Protein AF-A0A7S2B931-F1 (afdb_monomer_lite)

Organism: NCBI:txid236787

pLDDT: mean 76.45, std 13.17, range [32.84, 87.88]

InterPro domains:
  IPR013525 ABC-2 type transporter, transmembrane domain [PF01061] (2-51)

Foldseek 3Di:
DVVVVVLVVVLVCLLLPPDQVVVQVVDPVSVVSNVVRVSNVVVLVVLCVCFPCDADPVSHFDWDWDDCVVVPVPDDTDIDGSVVVSVVSVRDPDDPPPPPPD

Secondary structure (DSSP, 8-state):
-HHHHHHHHHHHHHSSSSS-HHHHTTSHHHHHHHHH-HHHHHHHHHHHHHHTT-B-TTSPBPEEEEEGGGT-TTSPEEEEEHHHHHHHTT------------

Sequence (102 aa):
NVVGGLVTMVFMLTGGFMVDREALKSNPLTEFLLITDPMAYAFEAMMINQFHAAETEDGQPLYYLINTTYCASSFPVISVDGDTILSTFNYATTHKVQKEDL

Radius of gyration: 17.44 Å; chains: 1; bounding box: 44×53×44 Å

Structure (mmCIF, N/CA/C/O backbone):
data_AF-A0A7S2B931-F1
#
_entry.id   AF-A0A7S2B931-F1
#
loop_
_atom_site.group_PDB
_atom_site.id
_atom_site.type_symbol
_atom_site.label_atom_id
_atom_site.label_alt_id
_atom_site.label_comp_id
_atom_site.label_asym_id
_atom_site.label_entity_id
_atom_site.label_seq_id
_atom_site.pdbx_PDB_ins_code
_atom_site.Cartn_x
_atom_site.Cartn_y
_atom_site.Cartn_z
_atom_site.occupancy
_atom_site.B_iso_or_equiv
_atom_site.auth_seq_id
_atom_site.auth_comp_id
_atom_site.auth_asym_id
_atom_site.auth_atom_id
_atom_site.pdbx_PDB_model_num
ATOM 1 N N . ASN A 1 1 ? 26.874 -8.151 -6.598 1.00 63.75 1 ASN A N 1
ATOM 2 C CA . ASN A 1 1 ? 25.694 -8.488 -7.420 1.00 63.75 1 ASN A CA 1
ATOM 3 C C . ASN A 1 1 ? 24.873 -7.213 -7.621 1.00 63.75 1 ASN A C 1
ATOM 5 O O . ASN A 1 1 ? 23.940 -6.961 -6.876 1.00 63.75 1 ASN A O 1
ATOM 9 N N . VAL A 1 2 ? 25.320 -6.333 -8.527 1.00 85.12 2 VAL A N 1
ATOM 10 C CA . VAL A 1 2 ? 24.782 -4.960 -8.667 1.00 85.12 2 VAL A CA 1
ATOM 11 C C . VAL A 1 2 ? 23.422 -4.962 -9.364 1.00 85.12 2 VAL A C 1
ATOM 13 O O . VAL A 1 2 ? 22.528 -4.236 -8.955 1.00 85.12 2 VAL A O 1
ATOM 16 N N . VAL A 1 3 ? 23.249 -5.837 -10.359 1.00 85.25 3 VAL A N 1
ATOM 17 C CA . VAL A 1 3 ? 21.993 -5.983 -11.109 1.00 85.25 3 VAL A CA 1
ATOM 18 C C . VAL A 1 3 ? 20.856 -6.435 -10.194 1.00 85.25 3 VAL A C 1
ATOM 20 O O . VAL A 1 3 ? 19.796 -5.823 -10.208 1.00 85.25 3 VAL A O 1
ATOM 23 N N . GLY A 1 4 ? 21.092 -7.440 -9.342 1.00 83.25 4 GLY A N 1
ATOM 24 C CA . GLY A 1 4 ? 20.094 -7.880 -8.363 1.00 83.25 4 GLY A CA 1
ATOM 25 C C . GLY A 1 4 ? 19.686 -6.765 -7.397 1.00 83.25 4 GLY A C 1
ATOM 26 O O . GLY A 1 4 ? 18.499 -6.557 -7.179 1.00 83.25 4 GLY A O 1
ATOM 27 N N . GLY A 1 5 ? 20.654 -5.989 -6.893 1.00 87.31 5 GLY A N 1
ATOM 28 C CA . GLY A 1 5 ? 20.365 -4.838 -6.030 1.00 87.31 5 GLY A CA 1
ATOM 29 C C . GLY A 1 5 ? 19.541 -3.753 -6.729 1.00 87.31 5 GLY A C 1
ATOM 30 O O . GLY A 1 5 ? 18.629 -3.198 -6.127 1.00 87.31 5 GLY A O 1
ATOM 31 N N . LEU A 1 6 ? 19.814 -3.496 -8.010 1.00 86.75 6 LEU A N 1
ATOM 32 C CA . LEU A 1 6 ? 19.060 -2.544 -8.830 1.00 86.75 6 LEU A CA 1
ATOM 33 C C . LEU A 1 6 ? 17.610 -2.997 -9.033 1.00 86.75 6 LEU A C 1
ATOM 35 O O . LEU A 1 6 ? 16.697 -2.195 -8.874 1.00 86.75 6 LEU A O 1
ATOM 39 N N . VAL A 1 7 ? 17.393 -4.285 -9.309 1.00 83.94 7 VAL A N 1
ATOM 40 C CA . VAL A 1 7 ? 16.047 -4.865 -9.450 1.00 83.94 7 VAL A CA 1
ATOM 41 C C . VAL A 1 7 ? 15.269 -4.776 -8.135 1.00 83.94 7 VAL A C 1
ATOM 43 O O . VAL A 1 7 ? 14.134 -4.310 -8.136 1.00 83.94 7 VAL A O 1
ATOM 46 N N . THR A 1 8 ? 15.880 -5.139 -7.002 1.00 82.88 8 THR A N 1
ATOM 47 C CA . THR A 1 8 ? 15.231 -4.999 -5.687 1.00 82.88 8 THR A CA 1
ATOM 48 C C . THR A 1 8 ? 14.888 -3.544 -5.377 1.00 82.88 8 THR A C 1
ATOM 50 O O . THR A 1 8 ? 13.821 -3.273 -4.839 1.00 82.88 8 THR A O 1
ATOM 53 N N . MET A 1 9 ? 15.762 -2.601 -5.735 1.00 83.69 9 MET A N 1
ATOM 54 C CA . MET A 1 9 ? 15.514 -1.177 -5.514 1.00 83.69 9 MET A CA 1
ATOM 55 C C . MET A 1 9 ? 14.352 -0.659 -6.370 1.00 83.69 9 MET A C 1
ATOM 57 O O . MET A 1 9 ? 13.540 0.117 -5.875 1.00 83.69 9 MET A O 1
ATOM 61 N N . VAL A 1 10 ? 14.233 -1.117 -7.620 1.00 82.88 10 VAL A N 1
ATOM 62 C CA . VAL A 1 10 ? 13.090 -0.789 -8.489 1.00 82.88 10 VAL A CA 1
ATOM 63 C C . VAL A 1 10 ? 11.788 -1.328 -7.897 1.00 82.88 10 VAL A C 1
ATOM 65 O O . VAL A 1 10 ? 10.843 -0.557 -7.773 1.00 82.88 10 VAL A O 1
ATOM 68 N N . PHE A 1 11 ? 11.763 -2.587 -7.450 1.00 82.56 11 PHE A N 1
ATOM 69 C CA . PHE A 1 11 ? 10.594 -3.169 -6.779 1.00 82.56 11 PHE A CA 1
ATOM 70 C C . PHE A 1 11 ? 10.255 -2.476 -5.457 1.00 82.56 11 PHE A C 1
ATOM 72 O O . PHE A 1 11 ? 9.095 -2.278 -5.126 1.00 82.56 11 PHE A O 1
ATOM 79 N N . MET A 1 12 ? 11.247 -2.004 -4.703 1.00 80.50 12 MET A N 1
ATOM 80 C CA . MET A 1 12 ? 10.943 -1.145 -3.560 1.00 80.50 12 MET A CA 1
ATOM 81 C C . MET A 1 12 ? 10.230 0.137 -4.023 1.00 80.50 12 MET A C 1
ATOM 83 O O . MET A 1 12 ? 9.165 0.467 -3.527 1.00 80.50 12 MET A O 1
ATOM 87 N N . LEU A 1 13 ? 10.730 0.840 -5.034 1.00 79.50 13 LEU A N 1
ATOM 88 C CA . LEU A 1 13 ? 10.083 2.078 -5.489 1.00 79.50 13 LEU A CA 1
ATOM 89 C C . LEU A 1 13 ? 8.648 1.867 -6.010 1.00 79.50 13 LEU A C 1
ATOM 91 O O . LEU A 1 13 ? 7.799 2.737 -5.814 1.00 79.50 13 LEU A O 1
ATOM 95 N N . THR A 1 14 ? 8.366 0.727 -6.644 1.00 74.69 14 THR A N 1
ATOM 96 C CA . THR A 1 14 ? 7.045 0.404 -7.213 1.00 74.69 14 THR A CA 1
ATOM 97 C C . THR A 1 14 ? 6.112 -0.351 -6.269 1.00 74.69 14 THR A C 1
ATOM 99 O O . THR A 1 14 ? 4.935 -0.509 -6.591 1.00 74.69 14 THR A O 1
ATOM 102 N N . GLY A 1 15 ? 6.591 -0.745 -5.085 1.00 68.75 15 GLY A N 1
ATOM 103 C CA . GLY A 1 15 ? 5.901 -1.612 -4.126 1.00 68.75 15 GLY A CA 1
ATOM 104 C C . GLY A 1 15 ? 4.634 -1.038 -3.477 1.00 68.75 15 GLY A C 1
ATOM 105 O O . GLY A 1 15 ? 4.107 -1.625 -2.538 1.00 68.75 15 GLY A O 1
ATOM 106 N N . GLY A 1 16 ? 4.154 0.127 -3.917 1.00 66.94 16 GLY A N 1
ATOM 107 C CA . GLY A 1 16 ? 2.934 0.765 -3.411 1.00 66.94 16 GLY A CA 1
ATOM 108 C C . GLY A 1 16 ? 3.064 1.443 -2.042 1.00 66.94 16 GLY A C 1
ATOM 109 O O . GLY A 1 16 ? 2.092 2.025 -1.576 1.00 66.94 16 GLY A O 1
ATOM 110 N N . PHE A 1 17 ? 4.244 1.414 -1.407 1.00 70.25 17 PHE A N 1
ATOM 111 C CA . PHE A 1 17 ? 4.484 2.119 -0.141 1.00 70.25 17 PHE A CA 1
ATOM 112 C C . PHE A 1 17 ? 4.946 3.574 -0.329 1.00 70.25 17 PHE A C 1
ATOM 114 O O . PHE A 1 17 ? 4.689 4.414 0.528 1.00 70.25 17 PHE A O 1
ATOM 121 N N . MET A 1 18 ? 5.665 3.870 -1.419 1.00 68.94 18 MET A N 1
ATOM 122 C CA . MET A 1 18 ? 6.253 5.193 -1.693 1.00 68.94 18 MET A CA 1
ATOM 123 C C . MET A 1 18 ? 5.477 5.990 -2.743 1.00 68.94 18 MET A C 1
ATOM 125 O O . MET A 1 18 ? 5.488 7.219 -2.710 1.00 68.94 18 MET A O 1
ATOM 129 N N . VAL A 1 19 ? 4.837 5.300 -3.687 1.00 71.06 19 VAL A N 1
ATOM 130 C CA . VAL A 1 19 ? 4.146 5.910 -4.825 1.00 71.06 19 VAL A CA 1
ATOM 131 C C . VAL A 1 19 ? 2.728 5.366 -4.891 1.00 71.06 19 VAL A C 1
ATOM 133 O O . VAL A 1 19 ? 2.513 4.164 -4.738 1.00 71.06 19 VAL A O 1
ATOM 136 N N . ASP A 1 20 ? 1.775 6.261 -5.138 1.00 70.50 20 ASP A N 1
ATOM 137 C CA . ASP A 1 20 ? 0.376 5.909 -5.350 1.00 70.50 20 ASP A CA 1
ATOM 138 C C . ASP A 1 20 ? 0.231 4.922 -6.525 1.00 70.50 20 ASP A C 1
ATOM 140 O O . ASP A 1 20 ? 0.693 5.176 -7.645 1.00 70.50 20 ASP A O 1
ATOM 144 N N . ARG A 1 21 ? -0.421 3.779 -6.265 1.00 70.88 21 ARG A N 1
ATOM 145 C CA . ARG A 1 21 ? -0.643 2.721 -7.261 1.00 70.88 21 ARG A CA 1
ATOM 146 C C . ARG A 1 21 ? -1.477 3.227 -8.436 1.00 70.88 21 ARG A C 1
ATOM 148 O O . ARG A 1 21 ? -1.222 2.813 -9.564 1.00 70.88 21 ARG A O 1
ATOM 155 N N . GLU A 1 22 ? -2.433 4.127 -8.208 1.00 73.62 22 GLU A N 1
ATOM 156 C CA 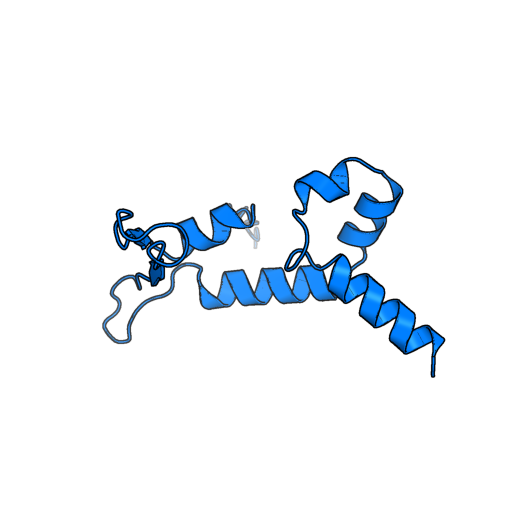. GLU A 1 22 ? -3.265 4.680 -9.286 1.00 73.62 22 GLU A CA 1
ATOM 157 C C . GLU A 1 22 ? -2.457 5.596 -10.212 1.00 73.62 22 GLU A C 1
ATOM 159 O O . GLU A 1 22 ? -2.599 5.535 -11.434 1.00 73.62 22 GLU A O 1
ATOM 164 N N . ALA A 1 23 ? -1.518 6.369 -9.658 1.00 70.44 23 ALA A N 1
ATOM 165 C CA . ALA A 1 23 ? -0.610 7.189 -10.456 1.00 70.44 23 ALA A CA 1
ATOM 166 C C . ALA A 1 23 ? 0.298 6.329 -11.354 1.00 70.44 23 ALA A C 1
ATOM 168 O O . ALA A 1 23 ? 0.561 6.693 -12.502 1.00 70.44 23 ALA A O 1
ATOM 169 N N . LEU A 1 24 ? 0.738 5.164 -10.871 1.00 70.88 24 LEU A N 1
ATOM 170 C CA . LEU A 1 24 ? 1.575 4.236 -11.637 1.00 70.88 24 LEU A CA 1
ATOM 171 C C . LEU A 1 24 ? 0.801 3.453 -12.710 1.00 70.88 24 LEU A C 1
ATOM 173 O O . LEU A 1 24 ? 1.392 3.084 -13.723 1.00 70.88 24 LEU A O 1
ATOM 177 N N . LYS A 1 25 ? -0.510 3.242 -12.559 1.00 70.94 25 LYS A N 1
ATOM 178 C CA . LYS A 1 25 ? -1.352 2.629 -13.607 1.00 70.94 25 LYS A CA 1
ATOM 179 C C . LYS A 1 25 ? -1.537 3.520 -14.841 1.00 70.94 25 LYS A C 1
ATOM 181 O O . LYS A 1 25 ? -1.971 3.042 -15.881 1.00 70.94 25 LYS A O 1
ATOM 186 N N . SER A 1 26 ? -1.180 4.805 -14.764 1.00 78.44 26 SER A N 1
ATOM 187 C CA . SER A 1 26 ? -1.288 5.736 -15.898 1.00 78.44 26 SER A CA 1
ATOM 188 C C . SER A 1 26 ? -0.358 5.406 -17.075 1.00 78.44 26 SER A C 1
ATOM 190 O O . SER A 1 26 ? -0.570 5.906 -18.182 1.00 78.44 26 SER A O 1
ATOM 192 N N . ASN A 1 27 ? 0.662 4.567 -16.861 1.00 80.06 27 ASN A N 1
ATOM 193 C CA . ASN A 1 27 ? 1.602 4.138 -17.890 1.00 80.06 27 ASN A CA 1
ATOM 194 C C . ASN A 1 27 ? 1.695 2.596 -17.924 1.00 80.06 27 ASN A C 1
ATOM 196 O O . ASN A 1 27 ? 1.929 1.970 -16.889 1.00 80.06 27 ASN A O 1
ATOM 200 N N . PRO A 1 28 ? 1.562 1.962 -19.105 1.00 80.31 28 PRO A N 1
ATOM 201 C CA . PRO A 1 28 ? 1.539 0.502 -19.233 1.00 80.31 28 PRO A CA 1
ATOM 202 C C . PRO A 1 28 ? 2.830 -0.186 -18.762 1.00 80.31 28 PRO A C 1
ATOM 204 O O . PRO A 1 28 ? 2.796 -1.335 -18.326 1.00 80.31 28 PRO A O 1
ATOM 207 N N . LEU A 1 29 ? 3.980 0.497 -18.819 1.00 78.94 29 LEU A N 1
ATOM 208 C CA . LEU A 1 29 ? 5.244 -0.062 -18.325 1.00 78.94 29 LEU A CA 1
ATOM 209 C C . LEU A 1 29 ? 5.266 -0.158 -16.796 1.00 78.94 29 LEU A C 1
ATOM 211 O O . LEU A 1 29 ? 5.742 -1.146 -16.240 1.00 78.94 29 LEU A O 1
ATOM 215 N N . THR A 1 30 ? 4.753 0.862 -16.114 1.00 76.62 30 THR A N 1
ATOM 216 C CA . THR A 1 30 ? 4.694 0.899 -14.650 1.00 76.62 30 THR A CA 1
ATOM 217 C C . THR A 1 30 ? 3.555 0.047 -14.109 1.00 76.62 30 THR A C 1
ATOM 219 O O . THR A 1 30 ? 3.719 -0.557 -13.054 1.00 76.62 30 THR A O 1
ATOM 222 N N . GLU A 1 31 ? 2.456 -0.093 -14.854 1.00 79.12 31 GLU A N 1
ATOM 223 C CA . GLU A 1 31 ? 1.394 -1.057 -14.554 1.00 79.12 31 GLU A CA 1
ATOM 224 C C . GLU A 1 31 ? 1.922 -2.500 -14.583 1.00 79.12 31 GLU A C 1
ATOM 226 O O . GLU A 1 31 ? 1.704 -3.259 -13.640 1.00 79.12 31 GLU A O 1
ATOM 231 N N . PHE A 1 32 ? 2.693 -2.867 -15.614 1.00 78.69 32 PHE A N 1
ATOM 232 C CA . PHE A 1 32 ? 3.311 -4.193 -15.697 1.00 78.69 32 PHE A CA 1
ATOM 233 C C . PHE A 1 32 ? 4.274 -4.464 -14.533 1.00 78.69 32 PHE A C 1
ATOM 235 O O . PHE A 1 32 ? 4.272 -5.557 -13.963 1.00 78.69 32 PHE A O 1
ATOM 242 N N . LEU A 1 33 ? 5.080 -3.467 -14.154 1.00 76.62 33 LEU A N 1
ATOM 243 C CA . LEU A 1 33 ? 5.959 -3.580 -12.990 1.00 76.62 33 LEU A CA 1
ATOM 244 C C . LEU A 1 33 ? 5.154 -3.792 -11.706 1.00 76.62 33 LEU A C 1
ATOM 246 O O . LEU A 1 33 ? 5.487 -4.684 -10.940 1.00 76.62 33 LEU A O 1
ATOM 250 N N . LEU A 1 34 ? 4.051 -3.070 -11.516 1.00 74.56 34 LEU A N 1
ATOM 251 C CA . LEU A 1 34 ? 3.168 -3.226 -10.356 1.00 74.56 34 LEU A CA 1
ATOM 252 C C . LEU A 1 34 ? 2.546 -4.621 -10.239 1.00 74.56 34 LEU A C 1
ATOM 254 O O . LEU A 1 34 ? 2.422 -5.142 -9.135 1.00 74.56 34 LEU A O 1
ATOM 258 N N . ILE A 1 35 ? 2.159 -5.222 -11.367 1.00 76.69 35 ILE A N 1
ATOM 259 C CA . ILE A 1 35 ? 1.573 -6.573 -11.415 1.00 76.69 35 ILE A CA 1
ATOM 260 C C . ILE A 1 35 ? 2.638 -7.658 -11.188 1.00 76.69 35 ILE A C 1
ATOM 262 O O . ILE A 1 35 ? 2.316 -8.772 -10.787 1.00 76.69 35 ILE A O 1
ATOM 266 N N . THR A 1 36 ? 3.911 -7.368 -11.455 1.00 81.25 36 THR A N 1
ATOM 267 C CA . THR A 1 36 ? 5.006 -8.345 -11.334 1.00 81.25 36 THR A CA 1
ATOM 268 C C . THR A 1 36 ? 5.860 -8.158 -10.086 1.00 81.25 36 THR A C 1
ATOM 270 O O . THR A 1 36 ? 6.742 -8.978 -9.837 1.00 81.25 36 THR A O 1
ATOM 273 N N . ASP A 1 37 ? 5.593 -7.123 -9.292 1.00 83.31 37 ASP A N 1
ATOM 274 C CA . ASP A 1 37 ? 6.359 -6.766 -8.106 1.00 83.31 37 ASP A CA 1
ATOM 275 C C . ASP A 1 37 ? 5.954 -7.621 -6.889 1.00 83.31 37 ASP A C 1
ATOM 277 O O . ASP A 1 37 ? 4.903 -7.391 -6.278 1.00 83.31 37 ASP A O 1
ATOM 281 N N . PRO A 1 38 ? 6.786 -8.594 -6.470 1.00 80.38 38 PRO A N 1
ATOM 282 C CA . PRO A 1 38 ? 6.471 -9.436 -5.322 1.00 80.38 38 PRO A CA 1
ATOM 283 C C . PRO A 1 38 ? 6.454 -8.654 -4.001 1.00 80.38 38 PRO A C 1
ATOM 285 O O . PRO A 1 38 ? 5.779 -9.071 -3.059 1.00 80.38 38 PRO A O 1
ATOM 288 N N . MET A 1 39 ? 7.171 -7.527 -3.911 1.00 82.12 39 MET A N 1
ATOM 289 C CA . MET A 1 39 ? 7.198 -6.698 -2.704 1.00 82.12 39 MET A CA 1
ATOM 290 C C . MET A 1 39 ? 5.872 -5.965 -2.528 1.00 82.12 39 MET A C 1
ATOM 292 O O . MET A 1 39 ? 5.391 -5.869 -1.401 1.00 82.12 39 MET A O 1
ATOM 296 N N . ALA A 1 40 ? 5.246 -5.527 -3.627 1.00 80.50 40 ALA A N 1
ATOM 297 C CA . ALA A 1 40 ? 3.917 -4.919 -3.595 1.00 80.50 40 ALA A CA 1
ATOM 298 C C . ALA A 1 40 ? 2.871 -5.879 -3.005 1.00 80.50 40 ALA A C 1
ATOM 300 O O . ALA A 1 40 ? 2.111 -5.498 -2.117 1.00 80.50 40 ALA A O 1
ATOM 301 N N . TYR A 1 41 ? 2.871 -7.140 -3.451 1.00 82.88 41 TYR A N 1
ATOM 302 C CA . TYR A 1 41 ? 1.956 -8.163 -2.934 1.00 82.88 41 TYR A CA 1
ATOM 303 C C . TYR A 1 41 ? 2.242 -8.538 -1.483 1.00 82.88 41 TYR A C 1
ATOM 305 O O . TYR A 1 41 ? 1.312 -8.673 -0.690 1.00 82.88 41 TYR A O 1
ATOM 313 N N . ALA A 1 42 ? 3.517 -8.705 -1.119 1.00 85.31 42 ALA A N 1
ATOM 314 C CA . ALA A 1 42 ? 3.890 -9.015 0.257 1.00 85.31 42 ALA A CA 1
ATOM 315 C C . ALA A 1 42 ? 3.474 -7.887 1.211 1.00 85.31 42 ALA A C 1
ATOM 317 O O . ALA A 1 42 ? 2.947 -8.152 2.289 1.00 85.31 42 ALA A O 1
ATOM 318 N N . PHE A 1 43 ? 3.672 -6.632 0.803 1.00 84.50 43 PHE A N 1
ATOM 319 C CA . PHE A 1 43 ? 3.259 -5.470 1.578 1.00 84.50 43 PHE A CA 1
ATOM 320 C C . PHE A 1 43 ? 1.737 -5.391 1.727 1.00 84.50 43 PHE A C 1
ATOM 322 O O . PHE A 1 43 ? 1.251 -5.259 2.847 1.00 84.50 43 PHE A O 1
ATOM 329 N N . GLU A 1 44 ? 0.985 -5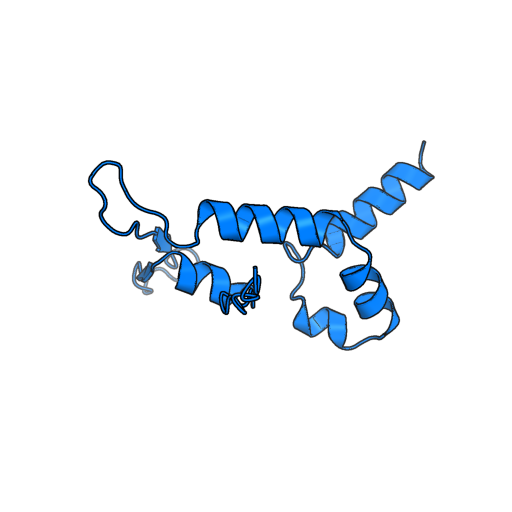.564 0.639 1.00 84.06 44 GLU A N 1
ATOM 330 C CA . GLU A 1 44 ? -0.482 -5.615 0.668 1.00 84.06 44 GLU A CA 1
ATOM 331 C C . GLU A 1 44 ? -0.997 -6.717 1.609 1.00 84.06 44 GLU A C 1
ATOM 333 O O . GLU A 1 44 ? -1.834 -6.453 2.472 1.00 84.06 44 GLU A O 1
ATOM 338 N N . ALA A 1 45 ? -0.437 -7.928 1.524 1.00 85.31 45 ALA A N 1
ATOM 339 C CA 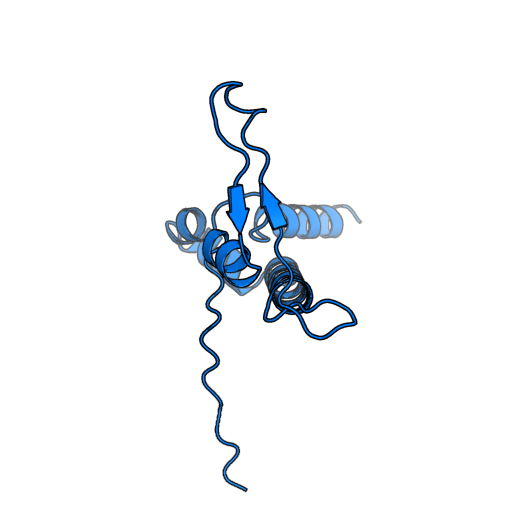. ALA A 1 45 ? -0.804 -9.039 2.400 1.00 85.31 45 ALA A CA 1
ATOM 340 C C . ALA A 1 45 ? -0.492 -8.753 3.878 1.00 85.31 45 ALA A C 1
ATOM 342 O O . ALA A 1 45 ? -1.311 -9.049 4.747 1.00 85.31 45 ALA A O 1
ATOM 343 N N . MET A 1 46 ? 0.667 -8.154 4.178 1.00 87.19 46 MET A N 1
ATOM 344 C CA . MET A 1 46 ? 1.025 -7.760 5.545 1.00 87.19 46 MET A CA 1
ATOM 345 C C . MET A 1 46 ? 0.093 -6.676 6.088 1.00 87.19 46 MET A C 1
ATOM 347 O O . MET A 1 46 ? -0.322 -6.762 7.240 1.00 87.19 46 MET A O 1
ATOM 351 N N . MET A 1 47 ? -0.257 -5.682 5.268 1.00 86.12 47 MET A N 1
ATOM 352 C CA . MET A 1 47 ? -1.181 -4.617 5.653 1.00 86.12 47 MET A CA 1
ATOM 353 C C . MET A 1 47 ? -2.565 -5.187 5.964 1.00 86.12 47 MET A C 1
ATOM 355 O O . MET A 1 47 ? -3.104 -4.916 7.034 1.00 86.12 47 MET A O 1
ATOM 359 N N . ILE A 1 48 ? -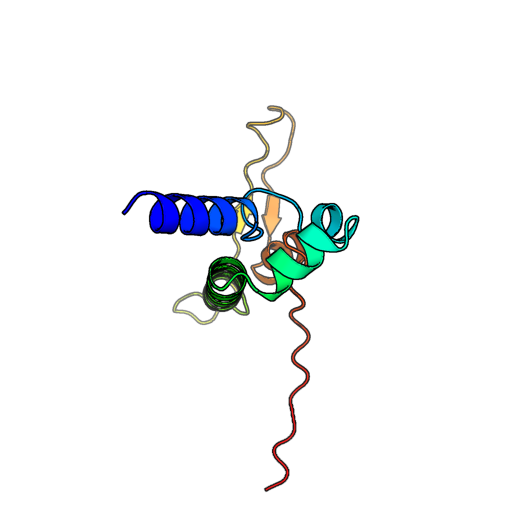3.114 -6.029 5.086 1.00 86.19 48 ILE A N 1
ATOM 360 C CA . ILE A 1 48 ? -4.400 -6.692 5.334 1.00 86.19 48 ILE A CA 1
ATOM 361 C C . ILE A 1 48 ? -4.322 -7.516 6.621 1.00 86.19 48 ILE A C 1
ATOM 363 O O . ILE A 1 48 ? -5.150 -7.336 7.500 1.00 86.19 48 ILE A O 1
ATOM 367 N N . ASN A 1 49 ? -3.292 -8.345 6.792 1.00 87.25 49 ASN A N 1
ATOM 368 C CA . ASN A 1 49 ? -3.150 -9.173 7.991 1.00 87.25 49 ASN A CA 1
ATOM 369 C C . ASN A 1 49 ? -3.019 -8.358 9.292 1.00 87.25 49 ASN A C 1
ATOM 371 O O . ASN A 1 49 ? -3.412 -8.826 10.354 1.00 87.25 49 ASN A O 1
ATOM 375 N N . GLN A 1 50 ? -2.430 -7.164 9.227 1.00 85.44 50 GLN A N 1
ATOM 376 C CA . GLN A 1 50 ? -2.196 -6.326 10.401 1.00 85.44 50 GLN A CA 1
ATOM 377 C C . GLN A 1 50 ? -3.398 -5.451 10.774 1.00 85.44 50 GLN A C 1
ATOM 379 O O . GLN A 1 50 ? -3.581 -5.159 11.957 1.00 85.44 50 GLN A O 1
ATOM 384 N N . PHE A 1 51 ? -4.155 -4.977 9.782 1.00 87.88 51 PHE A N 1
ATOM 385 C CA . PHE A 1 51 ? -5.181 -3.950 9.970 1.00 87.88 51 PHE A CA 1
ATOM 386 C C . PHE A 1 51 ? -6.604 -4.465 9.742 1.00 87.88 51 PHE A C 1
ATOM 388 O O . PHE A 1 51 ? -7.530 -3.951 10.367 1.00 87.88 51 PHE A O 1
ATOM 395 N N . HIS A 1 52 ? -6.804 -5.465 8.883 1.00 85.12 52 HIS A N 1
ATOM 396 C CA . HIS A 1 52 ? -8.141 -5.983 8.616 1.00 85.12 52 HIS A CA 1
ATOM 397 C C . HIS A 1 52 ? -8.684 -6.707 9.846 1.00 85.12 52 HIS A C 1
ATOM 399 O O . HIS A 1 52 ? -8.042 -7.627 10.353 1.00 85.12 52 HIS A O 1
ATOM 405 N N . ALA A 1 53 ? -9.864 -6.287 10.310 1.00 82.06 53 ALA A N 1
ATOM 406 C CA . ALA A 1 53 ? -10.534 -6.852 11.483 1.00 82.06 53 ALA A CA 1
ATOM 407 C C . ALA A 1 53 ? -9.611 -6.992 12.716 1.00 82.06 53 ALA A C 1
ATOM 409 O O . ALA A 1 53 ? -9.722 -7.947 13.481 1.00 82.06 53 ALA A O 1
ATOM 410 N N . ALA A 1 54 ? -8.673 -6.054 12.894 1.00 83.88 54 ALA A N 1
ATOM 411 C CA . ALA A 1 54 ? -7.776 -6.067 14.040 1.00 83.88 54 ALA A CA 1
ATOM 412 C C . ALA A 1 54 ? -8.569 -5.824 15.333 1.00 83.88 54 ALA A C 1
ATOM 414 O O . ALA A 1 54 ? -9.276 -4.822 15.464 1.00 83.88 54 ALA A O 1
ATOM 415 N N . GLU A 1 55 ? -8.417 -6.728 16.298 1.00 86.12 55 GLU A N 1
ATOM 416 C CA . GLU A 1 55 ? -9.097 -6.685 17.592 1.00 86.12 55 GLU A CA 1
ATOM 417 C C . GLU A 1 55 ? -8.083 -6.653 18.744 1.00 86.12 55 GLU A C 1
ATOM 419 O O . GLU A 1 55 ? -6.950 -7.128 18.627 1.00 86.12 55 GLU A O 1
ATOM 424 N N . THR A 1 56 ? -8.478 -6.064 19.871 1.00 82.12 56 THR A N 1
ATOM 425 C CA . THR A 1 56 ? -7.743 -6.157 21.138 1.00 82.12 56 THR A CA 1
ATOM 426 C C . THR A 1 56 ? -7.890 -7.556 21.748 1.00 82.12 56 THR A C 1
ATOM 428 O O . THR A 1 56 ? -8.751 -8.331 21.338 1.00 82.12 56 THR A O 1
ATOM 431 N N . GLU A 1 57 ? -7.093 -7.889 22.772 1.00 83.00 57 GLU A N 1
ATOM 432 C CA . GLU A 1 57 ? -7.199 -9.184 23.480 1.00 83.00 57 GLU A CA 1
ATOM 433 C C . GLU A 1 57 ? -8.607 -9.454 24.054 1.00 83.00 57 GLU A C 1
ATOM 435 O O . GLU A 1 57 ? -8.996 -10.607 24.225 1.00 83.00 57 GLU A O 1
ATOM 440 N N . ASP A 1 58 ? -9.390 -8.396 24.285 1.00 85.94 58 ASP A N 1
ATOM 441 C CA . ASP A 1 58 ? -10.772 -8.450 24.775 1.00 85.94 58 ASP A CA 1
ATOM 442 C C . ASP A 1 58 ? -11.829 -8.547 23.650 1.00 85.94 58 ASP A C 1
ATOM 444 O O . ASP A 1 58 ? -13.031 -8.433 23.915 1.00 85.94 58 ASP A O 1
ATOM 448 N N . GLY A 1 59 ? -11.408 -8.706 22.389 1.00 82.38 59 GLY A N 1
ATOM 449 C CA . GLY A 1 59 ? -12.294 -8.810 21.222 1.00 82.38 59 GLY A CA 1
ATOM 450 C C . GLY A 1 59 ? -12.977 -7.496 20.829 1.00 82.38 59 GLY A C 1
ATOM 451 O O . GLY A 1 59 ? -14.065 -7.512 20.257 1.00 82.38 59 GLY A O 1
ATOM 452 N N . GLN A 1 60 ? -12.402 -6.342 21.190 1.00 83.06 60 GLN A N 1
ATOM 453 C CA . GLN A 1 60 ? -12.902 -5.032 20.755 1.00 83.06 60 GLN A CA 1
ATOM 454 C C . GLN A 1 60 ? -12.154 -4.564 19.503 1.00 83.06 60 GLN A C 1
ATOM 456 O O . GLN A 1 60 ? -10.946 -4.789 19.415 1.00 83.06 60 GLN A O 1
ATOM 461 N N . PRO A 1 61 ? -12.813 -3.868 18.560 1.00 81.38 61 PRO A N 1
ATOM 462 C CA . PRO A 1 61 ? -12.147 -3.358 17.367 1.00 81.38 61 PRO A CA 1
ATOM 463 C C . PRO A 1 61 ? -11.028 -2.378 17.736 1.00 81.38 61 PRO A C 1
ATOM 465 O O . PRO A 1 61 ? -11.204 -1.486 18.574 1.00 81.38 61 PRO A O 1
ATOM 468 N N . LEU A 1 62 ? -9.869 -2.545 17.101 1.00 85.50 62 LEU A N 1
ATOM 469 C CA . LEU A 1 62 ? -8.695 -1.718 17.334 1.00 85.50 62 LEU A CA 1
ATOM 470 C C . LEU A 1 62 ? -8.762 -0.446 16.480 1.00 85.50 62 LEU A C 1
ATOM 472 O O . LEU A 1 62 ? -8.955 -0.493 15.264 1.00 85.50 62 LEU A O 1
ATOM 476 N N . TYR A 1 63 ? -8.582 0.701 17.133 1.00 86.31 63 TYR A N 1
ATOM 477 C CA . TYR A 1 63 ? -8.557 2.008 16.484 1.00 86.31 63 TYR A CA 1
ATOM 478 C C . TYR A 1 63 ? -7.155 2.611 16.520 1.00 86.31 63 TYR A C 1
ATOM 480 O O . TYR A 1 63 ? -6.420 2.490 17.501 1.00 86.31 63 TYR A O 1
ATOM 488 N N . TYR A 1 64 ? -6.810 3.317 15.451 1.00 85.44 64 TYR A N 1
ATOM 489 C CA . TYR A 1 64 ? -5.518 3.946 15.240 1.00 85.44 64 TYR A CA 1
ATOM 490 C C . TYR A 1 64 ? -5.664 5.464 15.243 1.00 85.44 64 TYR A C 1
ATOM 492 O O . TYR A 1 64 ? -6.593 6.023 14.659 1.00 85.44 64 TYR A O 1
ATOM 500 N N . LEU A 1 65 ? -4.716 6.140 15.888 1.00 86.62 65 LEU A N 1
ATOM 501 C CA . LEU A 1 65 ? -4.695 7.595 15.980 1.00 86.62 65 LEU A CA 1
ATOM 502 C C . LEU A 1 65 ? -3.798 8.176 14.889 1.00 86.62 65 LEU A C 1
ATOM 504 O O . LEU A 1 65 ? -2.583 7.978 14.896 1.00 86.62 65 LEU A O 1
ATOM 508 N N . ILE A 1 66 ? -4.392 8.944 13.980 1.00 80.88 66 ILE A N 1
ATOM 509 C CA . ILE A 1 66 ? -3.662 9.712 12.976 1.00 80.88 66 ILE A CA 1
ATOM 510 C C . ILE A 1 66 ? -3.418 11.109 13.534 1.00 80.88 66 ILE A C 1
ATOM 512 O O . ILE A 1 66 ? -4.342 11.905 13.729 1.00 80.88 66 ILE A O 1
ATOM 516 N N . ASN A 1 67 ? -2.146 11.413 13.786 1.00 82.31 67 ASN A N 1
ATOM 517 C CA . ASN A 1 67 ? -1.735 12.724 14.255 1.00 82.31 67 ASN A CA 1
ATOM 518 C C . ASN A 1 67 ? -1.414 13.655 13.075 1.00 82.31 67 ASN A C 1
ATOM 520 O O . ASN A 1 67 ? -0.306 13.653 12.541 1.00 82.31 67 ASN A O 1
ATOM 524 N N . THR A 1 68 ? -2.374 14.496 12.697 1.00 78.12 68 THR A N 1
ATOM 525 C CA . THR A 1 68 ? -2.214 15.482 11.615 1.00 78.12 68 THR A CA 1
ATOM 526 C C . THR A 1 68 ? -1.648 16.820 12.092 1.00 78.12 68 THR A C 1
ATOM 528 O O . THR A 1 68 ? -1.473 17.733 11.283 1.00 78.12 68 THR A O 1
ATOM 531 N N . THR A 1 69 ? -1.334 16.960 13.387 1.00 79.12 69 THR A N 1
ATOM 532 C CA . THR A 1 69 ? -0.791 18.217 13.938 1.00 79.12 69 THR A CA 1
ATOM 533 C C . THR A 1 69 ? 0.584 18.566 13.370 1.00 79.12 69 THR A C 1
ATOM 535 O O . THR A 1 69 ? 0.974 19.732 13.392 1.00 79.12 69 THR A O 1
ATOM 538 N N . TYR A 1 70 ? 1.288 17.582 12.792 1.00 75.06 70 TYR A N 1
ATOM 539 C CA . TYR A 1 70 ? 2.538 17.807 12.065 1.00 75.06 70 TYR A CA 1
ATOM 540 C C . TYR A 1 70 ? 2.336 18.650 10.789 1.00 75.06 70 TYR A C 1
ATOM 542 O O . TYR A 1 70 ? 3.238 19.394 10.412 1.00 75.06 70 TYR A O 1
ATOM 550 N N . CYS A 1 71 ? 1.167 18.558 10.138 1.00 76.56 71 CYS A N 1
ATOM 551 C CA . CYS A 1 71 ? 0.832 19.352 8.951 1.00 76.56 71 CYS A CA 1
ATOM 552 C C . CYS A 1 71 ? 0.404 20.775 9.323 1.00 76.56 71 CYS A C 1
ATOM 554 O O . CYS A 1 71 ? 0.808 21.739 8.678 1.00 76.56 71 CYS A O 1
ATOM 556 N N . ALA A 1 72 ? -0.433 20.904 10.354 1.00 81.88 72 ALA A N 1
ATOM 557 C CA . ALA A 1 72 ? -0.822 22.178 10.945 1.00 81.88 72 ALA A CA 1
ATOM 558 C C . ALA A 1 72 ? -1.303 21.947 12.378 1.00 81.88 72 ALA A C 1
ATOM 560 O O . ALA A 1 72 ? -2.111 21.054 12.633 1.00 81.88 72 ALA A O 1
ATOM 561 N N . SER A 1 73 ? -0.867 22.793 13.310 1.00 78.81 73 SER A N 1
ATOM 562 C CA . SER A 1 73 ? -1.207 22.675 14.735 1.00 78.81 73 SER A CA 1
ATOM 563 C C . SER A 1 73 ? -2.703 22.822 15.044 1.00 78.81 73 SER A C 1
ATOM 565 O O . SER A 1 73 ? -3.136 22.459 16.133 1.00 78.81 73 SER A O 1
ATOM 567 N N . SER A 1 74 ? -3.495 23.345 14.103 1.00 85.38 74 SER A N 1
ATOM 568 C CA . SER A 1 74 ? -4.949 23.483 14.207 1.00 85.38 74 SER A CA 1
ATOM 569 C C . SER A 1 74 ? -5.731 22.231 13.802 1.00 85.38 74 SER A C 1
ATOM 571 O O . SER A 1 74 ? -6.949 22.208 13.985 1.00 85.38 74 SER A O 1
ATOM 573 N N . PHE A 1 75 ? -5.085 21.208 13.233 1.00 81.31 75 PHE A N 1
ATOM 574 C CA . PHE A 1 75 ? -5.793 20.002 12.811 1.00 81.31 75 PHE A CA 1
ATOM 575 C C . PHE A 1 75 ? -6.040 19.029 13.974 1.00 81.31 75 PHE A C 1
ATOM 577 O O . PHE A 1 75 ? -5.159 18.840 14.814 1.00 81.31 75 PHE A O 1
ATOM 584 N N . PRO A 1 76 ? -7.227 18.395 14.026 1.00 81.50 76 PRO A N 1
ATOM 585 C CA . PRO A 1 76 ? -7.579 17.465 15.092 1.00 81.50 76 PRO A CA 1
ATOM 586 C C . PRO A 1 76 ? -6.825 16.138 14.954 1.00 81.50 76 PRO A C 1
ATOM 588 O O . PRO A 1 76 ? -6.507 15.707 13.852 1.00 81.50 76 PRO A O 1
ATOM 591 N N . VAL A 1 77 ? -6.602 15.445 16.071 1.00 83.56 77 VAL A N 1
ATOM 592 C CA . VAL A 1 77 ? -6.201 14.031 16.040 1.00 83.56 77 VAL A CA 1
ATOM 593 C C . VAL A 1 77 ? -7.433 13.198 15.690 1.00 83.56 77 VAL A C 1
ATOM 595 O O . VAL A 1 77 ? -8.475 13.345 16.330 1.00 83.56 77 VAL A O 1
ATOM 598 N N . ILE A 1 78 ? -7.323 12.344 14.673 1.00 83.19 78 ILE A N 1
ATOM 599 C CA . ILE A 1 78 ? -8.440 11.540 14.159 1.00 83.19 78 ILE A CA 1
ATOM 600 C C . ILE A 1 78 ? -8.230 10.081 14.572 1.00 83.19 78 ILE A C 1
ATOM 602 O O . ILE A 1 78 ? -7.121 9.563 14.462 1.00 83.19 78 ILE A O 1
ATOM 606 N N . SER A 1 79 ? -9.291 9.427 15.045 1.00 85.25 79 SER A N 1
ATOM 607 C CA . SER A 1 79 ? -9.318 7.986 15.316 1.00 85.25 79 SER A CA 1
ATOM 608 C C . SER A 1 79 ? -9.961 7.267 14.136 1.00 85.25 79 SER A C 1
ATOM 610 O O . SER A 1 79 ? -11.072 7.627 13.747 1.00 85.25 79 SER A O 1
ATOM 612 N N . VAL A 1 80 ? -9.283 6.267 13.581 1.00 84.75 80 VAL A N 1
ATOM 613 C CA . VAL A 1 80 ? -9.757 5.478 12.434 1.00 84.75 80 VAL A CA 1
ATOM 614 C C . VAL A 1 80 ? -9.623 3.987 12.709 1.00 84.75 80 VAL A C 1
ATOM 616 O O . VAL A 1 80 ? -8.741 3.560 13.450 1.00 84.75 80 VAL A O 1
ATOM 619 N N . ASP A 1 81 ? -10.509 3.192 12.133 1.00 86.44 81 ASP A N 1
ATOM 620 C CA . ASP A 1 81 ? -10.429 1.734 12.123 1.00 86.44 81 ASP A CA 1
ATOM 621 C C . ASP A 1 81 ? -9.419 1.236 11.073 1.00 86.44 81 ASP A C 1
ATOM 623 O O . ASP A 1 81 ? -8.991 1.975 10.179 1.00 86.44 81 ASP A O 1
ATOM 627 N N . GLY A 1 82 ? -9.026 -0.032 11.189 1.00 84.25 82 GLY A N 1
ATOM 628 C CA . GLY A 1 82 ? -8.052 -0.643 10.288 1.00 84.25 82 GLY A CA 1
ATOM 629 C C . GLY A 1 82 ? -8.510 -0.720 8.826 1.00 84.25 82 GLY A C 1
ATOM 630 O O . GLY A 1 82 ? -7.695 -0.500 7.929 1.00 84.25 82 GLY A O 1
ATOM 631 N N . ASP A 1 83 ? -9.803 -0.918 8.556 1.00 86.00 83 ASP A N 1
ATOM 632 C CA . ASP A 1 83 ? -10.311 -0.960 7.179 1.00 86.00 83 ASP A CA 1
ATOM 633 C C . ASP A 1 83 ? -10.266 0.429 6.521 1.00 86.00 83 ASP A C 1
ATOM 635 O O . ASP A 1 83 ? -9.909 0.551 5.345 1.00 86.00 83 ASP A O 1
ATOM 639 N N . THR A 1 84 ? -10.512 1.499 7.284 1.00 83.81 84 THR A N 1
ATOM 640 C CA . THR A 1 84 ? -10.288 2.875 6.808 1.00 83.81 84 THR A CA 1
ATOM 641 C C . THR A 1 84 ? -8.816 3.125 6.454 1.00 83.81 84 THR A C 1
ATOM 643 O O . THR A 1 84 ? -8.532 3.761 5.433 1.00 83.81 84 THR A O 1
ATOM 646 N N . ILE A 1 85 ? -7.859 2.576 7.214 1.00 84.12 85 ILE A N 1
ATOM 647 C CA . ILE A 1 85 ? -6.431 2.642 6.846 1.00 84.12 85 ILE A CA 1
ATOM 648 C C . ILE A 1 85 ? -6.188 1.924 5.517 1.00 84.12 85 ILE A C 1
ATOM 650 O O . ILE A 1 85 ? -5.580 2.505 4.620 1.00 84.12 85 ILE A O 1
ATOM 654 N N . LEU A 1 86 ? -6.698 0.702 5.352 1.00 84.75 86 LEU A N 1
ATOM 655 C CA . LEU A 1 86 ? -6.536 -0.079 4.119 1.00 84.75 86 LEU A CA 1
ATOM 656 C C . LEU A 1 86 ? -7.141 0.627 2.898 1.00 84.75 86 LEU A C 1
ATOM 658 O O . LEU A 1 86 ? -6.539 0.624 1.821 1.00 84.75 86 LEU A O 1
ATOM 662 N N . SER A 1 87 ? -8.273 1.312 3.079 1.00 81.44 87 SER A N 1
ATOM 663 C CA . SER A 1 87 ? -8.914 2.093 2.016 1.00 81.44 87 SER A CA 1
ATOM 664 C C . SER A 1 87 ? -8.045 3.254 1.516 1.00 81.44 87 SER A C 1
ATOM 666 O O . SER A 1 87 ? -8.083 3.578 0.330 1.00 81.44 87 SER A O 1
ATOM 668 N N . THR A 1 88 ? -7.189 3.824 2.375 1.00 77.94 88 THR A N 1
ATOM 669 C CA . THR A 1 88 ? -6.248 4.893 1.990 1.00 77.94 88 THR A CA 1
ATOM 670 C C . THR A 1 88 ? -5.208 4.394 0.982 1.00 77.94 88 THR A C 1
ATOM 672 O O . THR A 1 88 ? -4.754 5.156 0.134 1.00 77.94 88 THR A O 1
ATOM 675 N N . PHE A 1 89 ? -4.868 3.104 1.028 1.00 73.94 89 PHE A N 1
ATOM 676 C CA . PHE A 1 89 ? -3.951 2.455 0.083 1.00 73.94 89 PHE A CA 1
ATOM 677 C C . PHE A 1 89 ? -4.670 1.805 -1.107 1.00 73.94 89 PHE A C 1
ATOM 679 O O . PHE A 1 89 ? -4.043 1.112 -1.910 1.00 73.94 89 PHE A O 1
ATOM 686 N N . ASN A 1 90 ? -5.983 2.029 -1.230 1.00 72.50 90 ASN A N 1
ATOM 687 C CA . ASN A 1 90 ? -6.843 1.417 -2.238 1.00 72.50 90 ASN A CA 1
ATOM 688 C C . ASN A 1 90 ? -6.798 -0.126 -2.215 1.00 72.50 90 ASN A C 1
ATOM 690 O O . ASN A 1 90 ? -6.935 -0.782 -3.250 1.00 72.50 90 ASN A O 1
ATOM 694 N N . TYR A 1 91 ? -6.578 -0.721 -1.038 1.00 74.81 91 TYR A N 1
ATOM 695 C C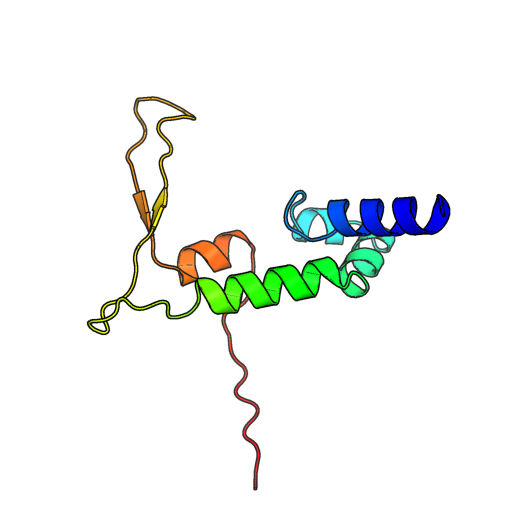A . TYR A 1 91 ? -6.687 -2.164 -0.864 1.00 74.81 91 TYR A CA 1
ATOM 696 C C . TYR A 1 91 ? -8.159 -2.523 -0.676 1.00 74.81 91 TYR A C 1
ATOM 698 O O . TYR A 1 91 ? -8.816 -2.076 0.264 1.00 74.81 91 TYR A O 1
ATOM 706 N N . ALA A 1 92 ? -8.701 -3.302 -1.612 1.00 58.59 92 ALA A N 1
ATOM 707 C CA . ALA A 1 92 ? -10.084 -3.740 -1.543 1.00 58.59 92 ALA A CA 1
ATOM 708 C C . ALA A 1 92 ? -10.225 -4.829 -0.471 1.00 58.59 92 ALA A C 1
ATOM 710 O O . ALA A 1 92 ? -9.728 -5.938 -0.635 1.00 58.59 92 ALA A O 1
ATOM 711 N N . THR A 1 93 ? -10.978 -4.547 0.591 1.00 54.22 93 THR A N 1
ATOM 712 C CA . THR A 1 93 ? -11.373 -5.540 1.608 1.00 54.22 93 THR A CA 1
ATOM 713 C C . THR A 1 93 ? -12.529 -6.433 1.143 1.00 54.22 93 THR A C 1
ATOM 715 O O . THR A 1 93 ? -13.033 -7.265 1.896 1.00 54.22 93 THR A O 1
ATOM 718 N N . THR A 1 94 ? -12.988 -6.291 -0.110 1.00 44.59 94 THR A N 1
ATOM 719 C CA . THR A 1 94 ? -14.069 -7.117 -0.656 1.00 44.59 94 THR A CA 1
ATOM 720 C C . THR A 1 94 ? -13.565 -8.532 -0.929 1.00 44.59 94 THR A C 1
ATOM 722 O O . THR A 1 94 ? -13.162 -8.874 -2.041 1.00 44.59 94 THR A O 1
ATOM 725 N N .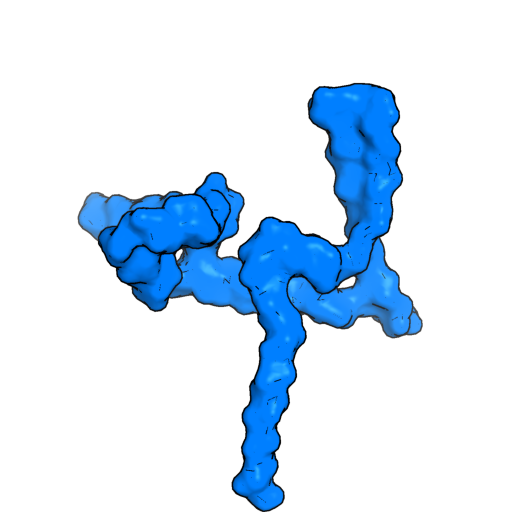 HIS A 1 95 ? -13.642 -9.384 0.089 1.00 41.50 95 HIS A N 1
ATOM 726 C CA . HIS A 1 95 ? -13.541 -10.824 -0.073 1.00 41.50 95 HIS A CA 1
ATOM 727 C C . HIS A 1 95 ? -14.653 -11.291 -1.018 1.00 41.50 95 HIS A C 1
ATOM 729 O O . HIS A 1 95 ? -15.817 -11.416 -0.634 1.00 41.50 95 HIS A O 1
ATOM 735 N N . LYS A 1 96 ? -14.310 -11.612 -2.269 1.00 32.84 96 LYS A N 1
ATOM 736 C CA . LYS A 1 96 ? -15.091 -12.617 -2.988 1.00 32.84 96 LYS A CA 1
ATOM 737 C C . LYS A 1 96 ? -14.805 -13.926 -2.272 1.00 32.84 96 LYS A C 1
ATOM 739 O O . LYS A 1 96 ? -13.787 -14.555 -2.537 1.00 32.84 96 LYS A O 1
ATOM 744 N N . VAL A 1 97 ? -15.669 -14.295 -1.327 1.00 42.06 97 VAL A N 1
ATOM 745 C CA . VAL A 1 97 ? -15.706 -15.656 -0.794 1.00 42.06 97 VAL A CA 1
ATOM 746 C C . VAL A 1 97 ? -15.921 -16.552 -2.006 1.00 42.06 97 VAL A C 1
ATOM 748 O O . VAL A 1 97 ? -17.019 -16.616 -2.562 1.00 42.06 97 VAL A O 1
ATOM 751 N N . GLN A 1 98 ? -14.844 -17.164 -2.488 1.00 36.12 98 GLN A N 1
ATOM 752 C CA . GLN A 1 98 ? -14.944 -18.258 -3.428 1.00 36.12 98 GLN A CA 1
ATOM 753 C C . GLN A 1 98 ? -15.593 -19.364 -2.603 1.00 36.12 98 GLN A C 1
ATOM 755 O O . GLN A 1 98 ? -14.948 -19.949 -1.740 1.00 36.12 98 GLN A O 1
ATOM 760 N N . LYS A 1 99 ? -16.911 -19.544 -2.755 1.00 33.19 99 LYS A N 1
ATOM 761 C CA . LYS A 1 99 ? -17.575 -20.736 -2.237 1.00 33.19 99 LYS A CA 1
ATOM 762 C C . LYS A 1 99 ? -16.817 -21.915 -2.834 1.00 33.19 99 LYS A C 1
ATOM 764 O O . LYS A 1 99 ? -16.893 -22.141 -4.040 1.00 33.19 99 LYS A O 1
ATOM 769 N N . GLU A 1 100 ? -16.035 -22.599 -2.010 1.00 42.97 100 GLU A N 1
ATOM 770 C CA . GLU A 1 100 ? -15.664 -23.973 -2.291 1.00 42.97 100 GLU A CA 1
ATOM 771 C C . GLU A 1 100 ? -16.975 -24.755 -2.256 1.00 42.97 100 GLU A C 1
ATOM 773 O O . GLU A 1 100 ? -17.523 -25.039 -1.194 1.00 42.97 100 GLU A O 1
ATOM 778 N N . ASP A 1 101 ? -17.537 -24.996 -3.438 1.00 43.81 101 ASP A N 1
ATOM 779 C CA . ASP A 1 101 ? -18.537 -26.036 -3.615 1.00 43.81 101 ASP A CA 1
ATOM 780 C C . ASP A 1 101 ? -17.809 -27.379 -3.427 1.00 43.81 101 ASP A C 1
ATOM 782 O O . ASP A 1 101 ? -17.163 -27.881 -4.351 1.00 43.81 101 ASP A O 1
ATOM 786 N N . LEU A 1 102 ? -17.881 -27.925 -2.210 1.00 36.31 102 LEU A N 1
ATOM 787 C CA . LEU A 1 102 ? -17.563 -29.316 -1.872 1.00 36.31 102 LEU A CA 1
ATOM 788 C C . LEU A 1 102 ? -18.733 -29.936 -1.105 1.00 36.31 102 LEU A C 1
ATOM 790 O O . LEU A 1 102 ? -19.158 -29.346 -0.086 1.00 36.31 102 LEU A O 1
#